Protein AF-A0A9D1ZJX0-F1 (afdb_monomer_lite)

InterPro domains:
  IPR001787 Large ribosomal subunit protein bL21 [TIGR00061] (1-38)
  IPR018258 Large ribosomal subunit protein bL21, conserved site [PS01169] (9-31)
  IPR028909 Large ribosomal subunit protein bL21-like [PF00829] (2-38)
  IPR036164 Large ribosomal subunit protein bL21-like superfamily [SSF141091] (2-38)

pLDDT: mean 88.63, std 7.07, range [62.81, 95.75]

Structure (mmCIF, N/CA/C/O backbone):
data_AF-A0A9D1ZJX0-F1
#
_entry.id   AF-A0A9D1ZJX0-F1
#
loop_
_atom_site.group_PDB
_atom_site.id
_atom_site.type_symbol
_atom_site.label_atom_id
_atom_site.label_alt_id
_atom_site.label_comp_id
_atom_site.label_asym_id
_atom_site.label_entity_id
_atom_site.label_seq_id
_atom_site.pdbx_PDB_ins_code
_atom_site.Cartn_x
_atom_site.Cartn_y
_atom_site.Cartn_z
_atom_site.occupancy
_atom_site.B_iso_or_equiv
_atom_site.auth_seq_id
_atom_site.auth_comp_id
_atom_site.auth_asym_id
_atom_site.auth_atom_id
_atom_site.pdbx_PDB_model_num
ATOM 1 N N . GLU A 1 1 ? -9.581 2.525 21.745 1.00 62.81 1 GLU A N 1
ATOM 2 C CA . GLU A 1 1 ? -9.634 2.739 20.282 1.00 62.81 1 GLU A CA 1
ATOM 3 C C . GLU A 1 1 ? -8.435 2.093 19.603 1.00 62.81 1 GLU A C 1
ATOM 5 O O . GLU A 1 1 ? -7.321 2.222 20.100 1.00 62.81 1 GLU A O 1
ATOM 10 N N . LYS A 1 2 ? -8.641 1.344 18.513 1.00 72.44 2 LYS A N 1
ATOM 11 C CA . LYS A 1 2 ? -7.536 0.684 17.802 1.00 72.44 2 LYS A CA 1
ATOM 12 C C . LYS A 1 2 ? -7.038 1.608 16.695 1.00 72.44 2 LYS A C 1
ATOM 14 O O . LYS A 1 2 ? -7.688 1.718 15.659 1.00 72.44 2 LYS A O 1
ATOM 19 N N . GLN A 1 3 ? -5.894 2.244 16.929 1.00 78.19 3 GLN A N 1
ATOM 20 C CA . GLN A 1 3 ? -5.154 2.980 15.907 1.00 78.19 3 GLN A CA 1
ATOM 21 C C . GLN A 1 3 ? -4.221 2.006 15.188 1.00 78.19 3 GLN A C 1
ATOM 23 O O . GLN A 1 3 ? -3.228 1.539 15.747 1.00 78.19 3 GLN A O 1
ATOM 28 N N . GLY A 1 4 ? -4.610 1.611 13.977 1.00 88.62 4 GLY A N 1
ATOM 29 C CA . GLY A 1 4 ? -3.951 0.562 13.210 1.00 88.62 4 GLY A CA 1
ATOM 30 C C . GLY A 1 4 ? -3.196 1.093 11.996 1.00 88.62 4 GLY A C 1
ATOM 31 O O . GLY A 1 4 ? -3.374 2.226 11.557 1.00 88.62 4 GLY A O 1
ATOM 32 N N . LYS A 1 5 ? -2.351 0.236 11.421 1.00 88.69 5 LYS A N 1
ATOM 33 C CA . LYS A 1 5 ? -1.771 0.438 10.088 1.00 88.69 5 LYS A CA 1
ATOM 34 C C . LYS A 1 5 ? -2.135 -0.747 9.213 1.00 88.69 5 LYS A C 1
ATOM 36 O O . LYS A 1 5 ? -2.021 -1.895 9.648 1.00 88.69 5 LYS A O 1
ATOM 41 N N . GLU A 1 6 ? -2.548 -0.478 7.985 1.00 90.75 6 GLU A N 1
ATOM 42 C CA . GLU A 1 6 ? -2.869 -1.509 7.007 1.00 90.75 6 GLU A CA 1
ATOM 43 C C . GLU A 1 6 ? -1.630 -2.313 6.584 1.00 90.75 6 GLU A C 1
ATOM 45 O O . GLU A 1 6 ? -0.476 -2.058 6.985 1.00 90.75 6 GLU A O 1
ATOM 50 N N . LYS A 1 7 ? -1.884 -3.346 5.776 1.00 90.50 7 LYS A N 1
ATOM 51 C CA . LYS A 1 7 ? -0.833 -4.117 5.113 1.00 90.50 7 LYS A CA 1
ATOM 52 C C . LYS A 1 7 ? -0.004 -3.186 4.223 1.00 90.50 7 LYS A C 1
ATOM 54 O O . L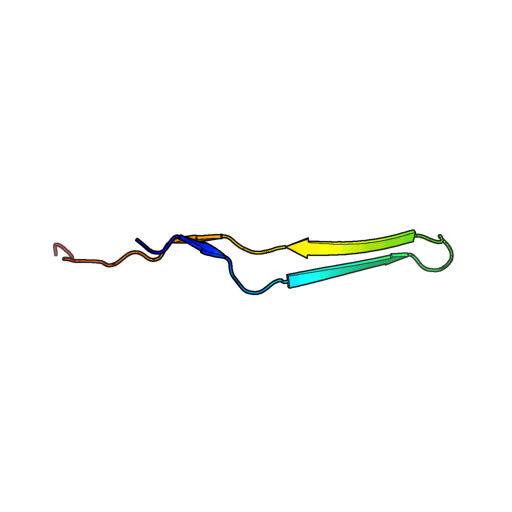YS A 1 7 ? -0.479 -2.173 3.719 1.00 90.50 7 LYS A O 1
ATOM 59 N N . LYS A 1 8 ? 1.278 -3.514 4.080 1.00 92.12 8 LYS A N 1
ATOM 60 C CA . LYS A 1 8 ? 2.221 -2.694 3.319 1.00 92.12 8 LYS A CA 1
ATOM 61 C C . LYS A 1 8 ? 1.916 -2.801 1.827 1.00 92.12 8 LYS A C 1
ATOM 63 O O . LYS A 1 8 ? 1.971 -3.897 1.280 1.00 92.12 8 LYS A O 1
ATOM 68 N N . VAL A 1 9 ? 1.660 -1.66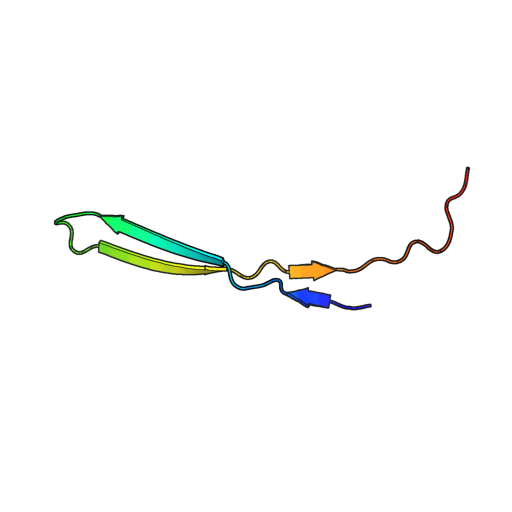7 1.183 1.00 92.62 9 VAL A N 1
ATOM 69 C CA . VAL A 1 9 ? 1.544 -1.558 -0.274 1.00 92.62 9 VAL A CA 1
ATOM 70 C C . VAL A 1 9 ? 2.909 -1.169 -0.826 1.00 92.62 9 VAL A C 1
ATOM 72 O O . VAL A 1 9 ? 3.529 -0.220 -0.344 1.00 92.62 9 VAL A O 1
ATOM 75 N N . VAL A 1 10 ? 3.410 -1.927 -1.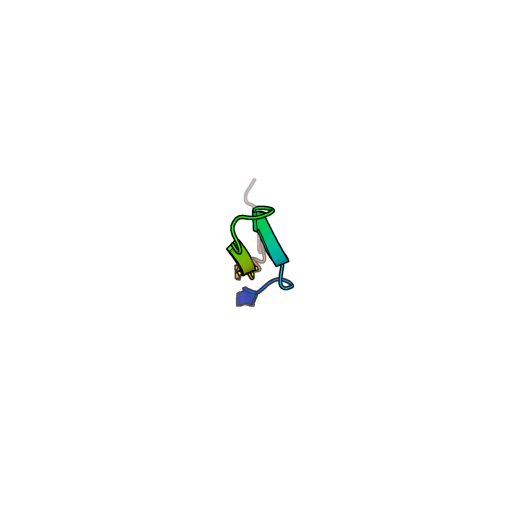799 1.00 92.00 10 VAL A N 1
ATOM 76 C CA . VAL A 1 10 ? 4.724 -1.695 -2.409 1.00 92.00 10 VAL A CA 1
ATOM 77 C C . VAL A 1 10 ? 4.528 -1.042 -3.768 1.00 92.00 10 VAL A C 1
ATOM 79 O O . VAL A 1 10 ? 3.977 -1.660 -4.673 1.00 92.00 10 VAL A O 1
ATOM 82 N N . THR A 1 11 ? 5.028 0.180 -3.923 1.00 89.56 11 THR A N 1
ATOM 83 C CA . THR A 1 11 ? 5.038 0.886 -5.204 1.00 89.56 11 THR A CA 1
ATOM 84 C C . THR A 1 11 ? 6.427 0.779 -5.808 1.00 89.56 11 THR A C 1
ATOM 86 O O . THR A 1 11 ? 7.414 1.238 -5.227 1.00 89.56 11 THR A O 1
ATOM 89 N N . TYR A 1 12 ? 6.506 0.173 -6.989 1.00 93.75 12 TYR A N 1
ATOM 90 C CA . TYR A 1 12 ? 7.738 0.052 -7.755 1.00 93.75 12 TYR A CA 1
ATOM 91 C C . TYR A 1 12 ? 7.643 0.901 -9.020 1.00 93.75 12 TYR A C 1
ATOM 93 O O . TYR A 1 12 ? 6.689 0.785 -9.786 1.00 93.75 12 TYR A O 1
ATOM 101 N N . LYS A 1 13 ? 8.630 1.770 -9.228 1.00 92.69 13 LYS A N 1
ATOM 102 C CA . LYS A 1 13 ? 8.774 2.592 -10.430 1.00 92.69 13 LYS A CA 1
ATOM 103 C C . LYS A 1 13 ? 10.127 2.296 -11.057 1.00 92.69 13 LYS A C 1
ATOM 105 O O . LYS A 1 13 ? 11.135 2.251 -10.356 1.00 92.69 13 LYS A O 1
ATOM 110 N N . TYR A 1 14 ? 10.149 2.131 -12.372 1.00 95.75 14 TYR A N 1
ATOM 111 C CA . TYR A 1 14 ? 11.357 1.851 -13.139 1.00 95.75 14 TYR A CA 1
ATOM 112 C C . TYR A 1 14 ? 11.375 2.680 -14.419 1.00 95.75 14 TYR A C 1
ATOM 114 O O . TYR A 1 14 ? 10.339 2.854 -15.061 1.00 95.75 14 TYR A O 1
ATOM 122 N N . LYS A 1 15 ? 12.557 3.179 -14.792 1.00 94.88 15 LYS A N 1
ATOM 123 C CA . LYS A 1 15 ? 12.806 3.800 -16.095 1.00 94.88 15 LYS A CA 1
ATOM 124 C C . LYS A 1 15 ? 13.871 2.995 -16.851 1.00 94.88 15 LYS A C 1
ATOM 126 O O . LYS A 1 15 ? 15.030 2.976 -16.417 1.00 94.88 15 LYS A O 1
ATOM 131 N N . PRO A 1 16 ? 13.524 2.374 -17.994 1.00 94.75 16 PRO A N 1
ATOM 132 C CA . PRO A 1 16 ? 14.464 1.569 -18.765 1.00 94.75 16 PRO A CA 1
ATOM 133 C C . PRO A 1 16 ? 15.634 2.396 -19.283 1.00 94.75 16 PRO A C 1
ATOM 135 O O . PRO A 1 16 ? 15.464 3.552 -19.668 1.00 94.75 16 PRO A O 1
ATOM 138 N N . LYS A 1 17 ? 16.832 1.795 -19.296 1.00 93.06 17 LYS A N 1
ATOM 139 C CA . LYS A 1 17 ? 18.085 2.383 -19.824 1.00 93.06 17 LYS A CA 1
ATOM 140 C C . LYS A 1 17 ? 18.541 3.685 -19.140 1.00 93.06 17 LYS A C 1
ATOM 142 O O . LYS A 1 17 ? 19.547 4.266 -19.528 1.00 93.06 17 LYS A O 1
ATOM 147 N N . LYS A 1 18 ? 17.829 4.147 -18.107 1.00 93.81 18 LYS A N 1
ATOM 148 C CA . LYS A 1 18 ? 18.156 5.347 -17.319 1.00 93.81 18 LYS A CA 1
ATOM 149 C C . LYS A 1 18 ? 18.695 5.014 -15.926 1.00 93.81 18 LYS A C 1
ATOM 151 O O . LYS A 1 18 ? 18.807 5.914 -15.105 1.00 93.81 18 LYS A O 1
ATOM 156 N N . HIS A 1 19 ? 18.987 3.734 -15.658 1.00 89.75 19 HIS A N 1
ATOM 157 C CA . HIS A 1 19 ? 19.495 3.220 -14.374 1.00 89.75 19 HIS A CA 1
ATOM 158 C C . HIS A 1 19 ? 18.654 3.642 -13.151 1.00 89.75 19 HIS A C 1
ATOM 160 O O . HIS A 1 19 ? 19.096 3.549 -12.012 1.00 89.75 19 HIS A O 1
ATOM 166 N N . SER A 1 20 ? 17.410 4.072 -13.377 1.00 92.44 20 SER A N 1
ATOM 167 C CA . SER A 1 20 ? 16.532 4.615 -12.349 1.00 92.44 20 SER A CA 1
ATOM 168 C C . SER A 1 20 ? 15.475 3.581 -11.996 1.00 92.44 20 SER A C 1
ATOM 170 O O . SER A 1 20 ? 14.681 3.149 -12.835 1.00 92.44 20 SER A O 1
ATOM 172 N N . HIS A 1 21 ? 15.486 3.182 -10.732 1.00 92.62 21 HIS A N 1
ATOM 173 C CA . HIS A 1 21 ? 14.483 2.332 -10.119 1.00 92.62 21 HIS A CA 1
ATOM 174 C C . HIS A 1 21 ? 14.219 2.843 -8.706 1.00 92.62 21 HIS A C 1
ATOM 176 O O . HIS A 1 21 ? 15.131 3.263 -7.998 1.00 92.62 21 HIS A O 1
ATOM 182 N N . THR A 1 22 ? 12.962 2.837 -8.288 1.00 92.69 22 THR A N 1
ATOM 183 C CA . THR A 1 22 ? 12.564 3.273 -6.953 1.00 92.69 22 THR A CA 1
ATOM 184 C C . THR A 1 22 ? 11.520 2.311 -6.424 1.00 92.69 22 THR A C 1
ATOM 186 O O . THR A 1 22 ? 10.529 2.022 -7.094 1.00 92.69 22 THR A O 1
ATOM 189 N N . LYS A 1 23 ? 11.746 1.812 -5.209 1.00 93.31 23 LYS A N 1
ATOM 190 C CA . LYS A 1 23 ? 10.823 0.928 -4.503 1.00 93.31 23 LYS A CA 1
ATOM 191 C C . LYS A 1 23 ? 10.473 1.575 -3.175 1.00 93.31 23 LYS A C 1
ATOM 193 O O . LYS A 1 23 ? 11.305 1.622 -2.275 1.00 93.31 23 LYS A O 1
ATOM 198 N N . THR A 1 24 ? 9.253 2.076 -3.055 1.00 92.31 24 THR A N 1
ATOM 199 C CA . THR A 1 24 ? 8.743 2.624 -1.797 1.00 92.31 24 THR A CA 1
ATOM 200 C C . THR A 1 24 ? 7.646 1.727 -1.252 1.00 92.31 24 THR A C 1
ATOM 202 O O . THR A 1 24 ? 6.965 1.011 -1.985 1.00 92.31 24 THR A O 1
ATOM 205 N N . GLY A 1 25 ? 7.507 1.716 0.069 1.00 92.06 25 GLY A N 1
ATOM 206 C CA . GLY A 1 25 ? 6.405 1.041 0.734 1.00 92.06 25 GLY A CA 1
ATOM 207 C C . GLY A 1 25 ? 5.568 2.056 1.486 1.00 92.06 25 GLY A C 1
ATOM 208 O O . GLY A 1 25 ? 6.129 2.858 2.225 1.00 92.06 25 GLY A O 1
ATOM 209 N N . HIS A 1 26 ? 4.252 1.979 1.338 1.00 93.31 26 HIS A N 1
ATOM 210 C CA . HIS A 1 26 ? 3.305 2.759 2.125 1.00 93.31 26 HIS A CA 1
ATOM 211 C C . HIS A 1 26 ? 2.493 1.843 3.034 1.00 93.31 26 HIS A C 1
ATOM 213 O O . HIS A 1 26 ? 2.217 0.690 2.695 1.00 93.31 26 HIS A O 1
ATOM 219 N N . ARG A 1 27 ? 2.114 2.348 4.205 1.00 92.62 27 ARG A N 1
ATOM 220 C CA . ARG A 1 27 ? 1.147 1.695 5.091 1.00 92.62 27 ARG A CA 1
ATOM 221 C C . ARG A 1 27 ? 0.099 2.729 5.440 1.00 92.62 27 ARG A C 1
ATOM 223 O O . ARG A 1 27 ? 0.443 3.740 6.048 1.00 92.62 27 ARG A O 1
ATOM 230 N N . GLN A 1 28 ? -1.147 2.475 5.064 1.00 90.19 28 GLN A N 1
ATOM 231 C CA . GLN A 1 28 ? -2.225 3.410 5.346 1.00 90.19 28 GLN A CA 1
ATOM 232 C C . GLN A 1 28 ? -2.599 3.339 6.839 1.00 90.19 28 GLN A C 1
ATOM 234 O O . GLN A 1 28 ? -2.881 2.241 7.329 1.00 90.19 28 GLN A O 1
ATOM 239 N N . PRO A 1 29 ? -2.531 4.441 7.608 1.00 92.31 29 PRO A N 1
ATOM 240 C CA . PRO A 1 29 ? -3.126 4.506 8.941 1.00 92.31 29 PRO A CA 1
ATOM 241 C C . PRO A 1 29 ? -4.654 4.427 8.874 1.00 92.31 29 PRO A C 1
ATOM 243 O O . PRO A 1 29 ? -5.265 4.975 7.963 1.00 92.31 29 PRO A O 1
ATOM 246 N N . TYR A 1 30 ? -5.271 3.779 9.860 1.00 89.94 30 TYR A N 1
ATOM 247 C CA . TYR A 1 30 ? -6.723 3.774 10.014 1.00 89.94 30 TYR A CA 1
ATOM 248 C C . TYR A 1 30 ? -7.125 3.818 11.484 1.00 89.94 30 TYR A C 1
ATOM 250 O O . TYR A 1 30 ? -6.406 3.335 12.367 1.00 89.94 30 TYR A O 1
ATOM 258 N N . THR A 1 31 ? -8.316 4.356 11.719 1.00 90.50 31 THR A N 1
ATOM 259 C CA . THR A 1 31 ? -8.956 4.413 13.027 1.00 90.50 31 THR A CA 1
ATOM 260 C C . THR A 1 31 ? -10.204 3.530 12.979 1.00 90.50 31 THR A C 1
ATOM 262 O O . THR A 1 31 ? -10.949 3.534 11.998 1.00 90.50 31 THR A O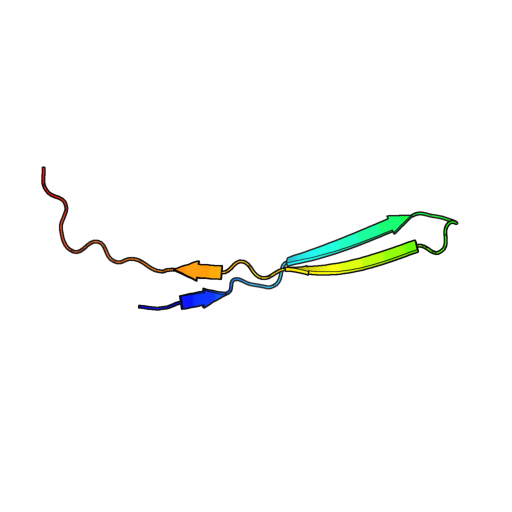 1
ATOM 265 N N . LYS A 1 32 ? -10.424 2.705 14.006 1.00 85.62 32 LYS A N 1
ATOM 266 C CA . LYS A 1 32 ? -11.691 1.974 14.151 1.00 85.62 32 LYS A CA 1
ATOM 267 C C . LYS A 1 32 ? -12.613 2.771 15.063 1.00 85.62 32 LYS A C 1
ATOM 269 O O . LYS A 1 32 ?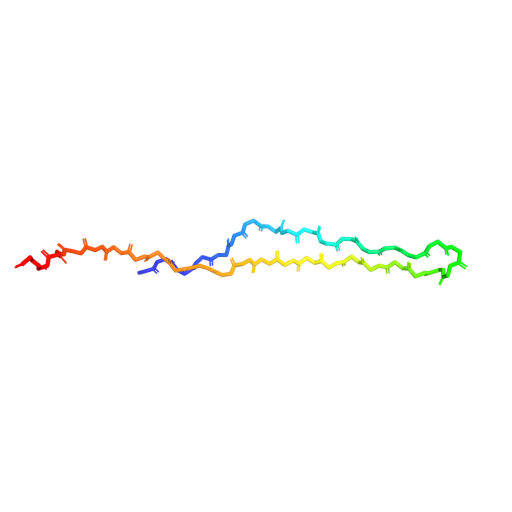 -12.293 2.922 16.240 1.00 85.62 32 LYS A O 1
ATOM 274 N N . VAL A 1 33 ? -13.758 3.187 14.529 1.00 88.94 33 VAL A N 1
ATOM 275 C CA . VAL A 1 33 ? -14.827 3.849 15.284 1.00 88.94 33 VAL A CA 1
ATOM 276 C C . VAL A 1 33 ? -15.955 2.850 15.543 1.00 88.94 33 VAL A C 1
ATOM 278 O O . VAL A 1 33 ? -16.300 2.056 14.666 1.00 88.94 33 VAL A O 1
ATOM 281 N N . LEU A 1 34 ? -16.485 2.855 16.764 1.00 86.69 34 LEU A N 1
ATOM 282 C CA . LEU A 1 34 ? -17.726 2.171 17.125 1.00 86.69 34 LEU A CA 1
ATOM 283 C C . LEU A 1 34 ? -18.819 3.236 17.220 1.00 86.69 34 LEU A C 1
ATOM 285 O O . LEU A 1 34 ? -18.568 4.321 17.737 1.00 86.69 34 LEU A O 1
ATOM 289 N N . ILE A 1 35 ? -19.993 2.953 16.662 1.00 87.38 35 ILE A N 1
ATOM 290 C CA . ILE A 1 35 ? -21.139 3.863 16.715 1.00 87.38 35 ILE A CA 1
ATOM 291 C C . ILE A 1 35 ? -22.061 3.338 17.812 1.00 87.38 35 ILE A C 1
ATOM 293 O O . ILE A 1 35 ? -22.661 2.280 17.641 1.00 87.38 35 ILE A O 1
ATOM 297 N N . ASP A 1 36 ? -22.147 4.061 18.927 1.00 86.31 36 ASP A N 1
ATOM 298 C CA . ASP A 1 36 ? -22.892 3.604 20.108 1.00 86.31 36 ASP A CA 1
ATOM 299 C C . ASP A 1 36 ? -24.400 3.869 19.996 1.00 86.31 36 ASP A C 1
ATOM 301 O O . ASP A 1 36 ? -25.218 3.101 20.494 1.00 86.31 36 ASP A O 1
ATOM 305 N N . SER A 1 37 ? -24.793 4.949 19.321 1.00 87.75 37 SER A N 1
ATOM 306 C CA . SER A 1 37 ? -26.192 5.239 19.012 1.00 87.75 37 SER A CA 1
ATOM 307 C C . SER A 1 37 ? -26.289 6.156 17.799 1.00 87.75 37 SER A C 1
ATOM 309 O O . SER A 1 37 ? -25.405 6.975 17.545 1.00 87.75 37 SER A O 1
ATOM 311 N N . ILE A 1 38 ? -27.368 6.007 17.038 1.00 83.94 38 ILE A N 1
ATOM 312 C CA . ILE A 1 38 ? -27.718 6.901 15.935 1.00 83.94 38 ILE A CA 1
ATOM 313 C C . ILE A 1 38 ? -29.033 7.560 16.339 1.00 83.94 38 ILE A C 1
ATOM 315 O O . ILE A 1 38 ? -30.006 6.865 16.628 1.00 83.94 38 ILE A O 1
ATOM 319 N N . LYS A 1 39 ? -29.049 8.892 16.415 1.00 79.00 39 LYS A N 1
ATOM 320 C CA . LYS A 1 39 ? -30.269 9.655 16.688 1.00 79.00 39 LYS A CA 1
ATOM 321 C C . LYS A 1 39 ? -31.028 9.817 15.371 1.00 79.00 39 LYS A C 1
ATOM 323 O O . LYS A 1 39 ? -30.440 10.303 14.405 1.00 79.00 39 LYS A O 1
ATOM 328 N N . ALA A 1 40 ? -32.277 9.365 15.348 1.00 68.44 40 ALA A N 1
ATOM 329 C CA . ALA A 1 40 ? -33.213 9.556 14.244 1.00 68.44 40 ALA A CA 1
ATOM 330 C C . ALA A 1 40 ? -34.120 10.756 14.530 1.00 68.44 40 ALA A C 1
ATOM 332 O O . ALA A 1 40 ? -34.445 10.961 15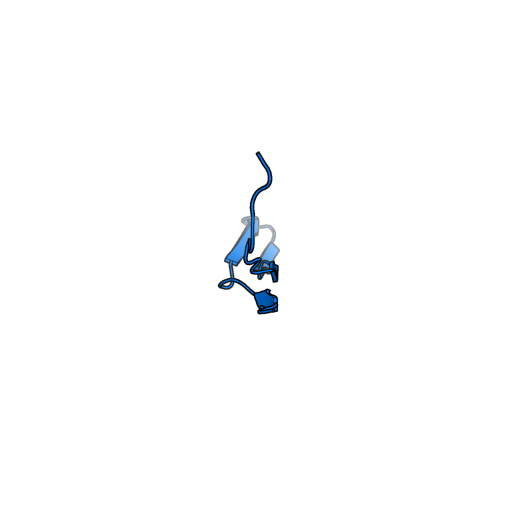.725 1.00 68.44 40 ALA A O 1
#

Organism: NCBI:txid2838523

Sequence (40 aa):
EKQGKEKKVVTYKYKPKKHSHTKTGHRQPYTKVLIDSIKA

Secondary structure (DSSP, 8-state):
--EEE-PPEEEEEEETTTTEEEEEEE--EEEPPP------

Foldseek 3Di:
DDWDWADKDWDWDDDPPPPDIDIDIDIDIDDDDDDPDDDD

Radius of gyration: 18.95 Å; chains: 1; bounding box: 53×14×40 Å